Protein AF-A0A957T5W6-F1 (afdb_monomer)

Structure (mmCIF, N/CA/C/O backbone):
data_AF-A0A957T5W6-F1
#
_entry.id   AF-A0A957T5W6-F1
#
loop_
_atom_site.group_PDB
_atom_site.id
_atom_site.type_symbol
_atom_site.label_atom_id
_atom_site.label_alt_id
_atom_site.label_comp_id
_atom_site.label_asym_id
_atom_site.label_entity_id
_atom_site.label_seq_id
_atom_site.pdbx_PDB_ins_code
_atom_site.Cartn_x
_atom_site.Cartn_y
_atom_site.Cartn_z
_atom_site.occupancy
_atom_site.B_iso_or_equiv
_atom_site.auth_seq_id
_atom_site.auth_comp_id
_atom_site.auth_asym_id
_atom_site.auth_atom_id
_atom_site.pdbx_PDB_model_num
ATOM 1 N N . MET A 1 1 ? -19.250 -5.769 5.916 1.00 87.31 1 MET A N 1
ATOM 2 C CA . MET A 1 1 ? -19.362 -4.609 5.002 1.00 87.31 1 MET A CA 1
ATOM 3 C C . MET A 1 1 ? -17.951 -4.156 4.681 1.00 87.31 1 MET A C 1
ATOM 5 O O . MET A 1 1 ? -17.156 -4.103 5.608 1.00 87.31 1 MET A O 1
ATOM 9 N N . HIS A 1 2 ? -17.637 -3.877 3.416 1.00 91.25 2 HIS A N 1
ATOM 10 C CA . HIS A 1 2 ? -16.308 -3.427 2.985 1.00 91.25 2 HIS A CA 1
ATOM 11 C C . HIS A 1 2 ? -16.424 -2.074 2.282 1.00 91.25 2 HIS A C 1
ATOM 13 O O . HIS A 1 2 ? -17.401 -1.833 1.573 1.00 91.25 2 HIS A O 1
ATOM 19 N N . LEU A 1 3 ? -15.448 -1.200 2.512 1.00 92.06 3 LEU A N 1
ATOM 20 C CA . LEU A 1 3 ? -15.381 0.155 1.972 1.00 92.06 3 LEU A CA 1
ATOM 21 C C . LEU A 1 3 ? -14.063 0.300 1.208 1.00 92.06 3 LEU A C 1
ATOM 23 O O . LEU A 1 3 ? -13.008 0.009 1.764 1.00 92.06 3 LEU A O 1
ATO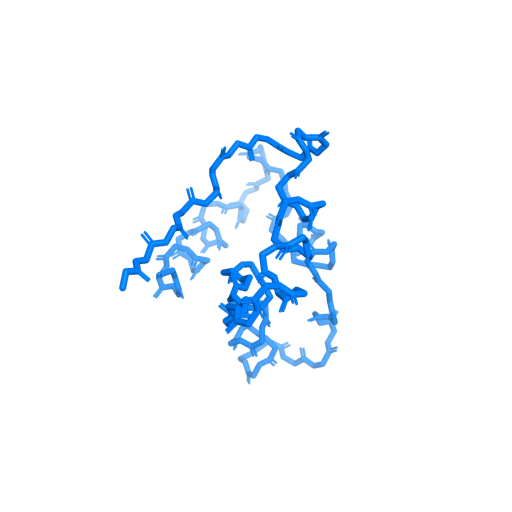M 27 N N . GLY A 1 4 ? -14.134 0.738 -0.048 1.00 92.69 4 GLY A N 1
ATOM 28 C CA . GLY A 1 4 ? -12.962 1.021 -0.875 1.00 92.69 4 GLY A CA 1
ATOM 29 C C . GLY A 1 4 ? -12.773 2.524 -1.047 1.00 92.69 4 GLY A C 1
ATOM 30 O O . GLY A 1 4 ? -13.685 3.209 -1.511 1.00 92.69 4 GLY A O 1
ATOM 31 N N . PHE A 1 5 ? -11.593 3.036 -0.694 1.00 90.88 5 PHE A N 1
ATOM 32 C CA . PHE A 1 5 ? -11.219 4.431 -0.928 1.00 90.88 5 PHE A CA 1
ATOM 33 C C . PHE A 1 5 ? -10.318 4.519 -2.154 1.00 90.88 5 PHE A C 1
ATOM 35 O O . PHE A 1 5 ? -9.177 4.071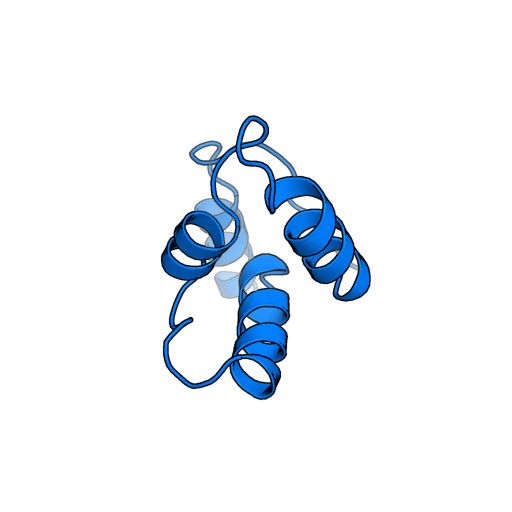 -2.118 1.00 90.88 5 PHE A O 1
ATOM 42 N N . MET A 1 6 ? -10.812 5.138 -3.225 1.00 89.88 6 MET A N 1
ATOM 43 C CA . MET A 1 6 ? -10.060 5.340 -4.464 1.00 89.88 6 MET A CA 1
ATOM 44 C C . MET A 1 6 ? -9.924 6.828 -4.775 1.00 89.88 6 MET A C 1
ATOM 46 O O . MET A 1 6 ? -10.818 7.622 -4.482 1.00 89.88 6 MET A O 1
ATOM 50 N N . GLY A 1 7 ? -8.795 7.210 -5.367 1.00 87.44 7 GLY A N 1
ATOM 51 C CA . GLY A 1 7 ? -8.518 8.584 -5.780 1.00 87.44 7 GLY A CA 1
ATOM 52 C C . GLY A 1 7 ? -7.043 8.951 -5.652 1.00 87.44 7 GLY A C 1
ATOM 53 O O . GLY A 1 7 ? -6.264 8.235 -5.027 1.00 87.44 7 GLY A O 1
ATOM 54 N N . MET A 1 8 ? -6.659 10.089 -6.226 1.00 87.44 8 MET A N 1
ATOM 55 C CA . MET A 1 8 ? -5.264 10.546 -6.279 1.00 87.44 8 MET A CA 1
ATOM 56 C C . MET A 1 8 ? -4.668 10.841 -4.892 1.00 87.44 8 MET A C 1
ATOM 58 O O . MET A 1 8 ? -5.376 10.937 -3.883 1.00 87.44 8 MET A O 1
ATOM 62 N N . ALA A 1 9 ? -3.344 10.971 -4.810 1.00 82.69 9 ALA A N 1
ATOM 63 C CA . ALA A 1 9 ? -2.681 11.454 -3.601 1.00 82.69 9 ALA A CA 1
ATOM 64 C C . ALA A 1 9 ? -3.266 12.816 -3.166 1.00 82.69 9 ALA A C 1
ATOM 66 O O . ALA A 1 9 ? -3.601 13.655 -3.999 1.00 82.69 9 ALA A O 1
ATOM 67 N N . GLY A 1 10 ? -3.442 13.017 -1.856 1.00 87.31 10 GLY A N 1
ATOM 68 C CA . GLY A 1 10 ? -3.963 14.272 -1.294 1.00 87.31 10 GLY A CA 1
ATOM 69 C C . GLY A 1 10 ? -5.491 14.415 -1.222 1.00 87.31 10 GLY A C 1
ATOM 70 O O . GLY A 1 10 ? -5.964 15.319 -0.545 1.00 87.31 10 GLY A O 1
ATOM 71 N N . VAL A 1 11 ? -6.290 13.511 -1.806 1.00 92.88 11 VAL A N 1
ATOM 72 C CA . VAL A 1 11 ? -7.773 13.609 -1.756 1.00 92.88 11 VAL A CA 1
ATOM 73 C C . VAL A 1 11 ? -8.405 13.194 -0.413 1.00 92.88 11 VAL A C 1
ATOM 75 O O . VAL A 1 11 ? -9.624 13.137 -0.294 1.00 92.88 11 VAL A O 1
ATOM 78 N N . GLY A 1 12 ? -7.593 12.878 0.603 1.00 92.94 12 GLY A N 1
ATOM 79 C CA . GLY A 1 12 ? -8.073 12.566 1.956 1.00 92.94 12 GLY A CA 1
ATOM 80 C C . GLY A 1 12 ? -8.421 11.097 2.230 1.00 92.94 12 GLY A C 1
ATOM 81 O O . GLY A 1 12 ? -9.095 10.816 3.216 1.00 92.94 12 GLY A O 1
ATOM 82 N N . LYS A 1 13 ? -7.957 10.145 1.406 1.00 93.94 13 LYS A N 1
ATOM 83 C CA . LYS A 1 13 ? -8.190 8.700 1.627 1.00 93.94 13 LYS A CA 1
ATOM 84 C C . LYS A 1 13 ? -7.722 8.237 3.012 1.00 93.94 13 LYS A C 1
ATOM 86 O O . LYS A 1 13 ? -8.502 7.636 3.739 1.00 93.94 13 LYS A O 1
ATOM 91 N N . SER A 1 14 ? -6.485 8.571 3.391 1.00 90.75 14 SER A N 1
ATOM 92 C CA . SER A 1 14 ? -5.909 8.190 4.689 1.00 90.75 14 SER A CA 1
ATOM 93 C C . SER A 1 14 ? -6.671 8.812 5.859 1.00 90.75 14 SER A C 1
ATOM 95 O O . SER A 1 14 ? -6.957 8.125 6.830 1.00 90.75 14 SER A O 1
ATOM 97 N N . TYR A 1 15 ? -7.101 10.072 5.719 1.00 94.44 15 TYR A N 1
ATOM 98 C CA . TYR A 1 15 ? -7.925 10.745 6.726 1.00 94.44 15 TYR A CA 1
ATOM 99 C C . TYR A 1 15 ? -9.229 9.981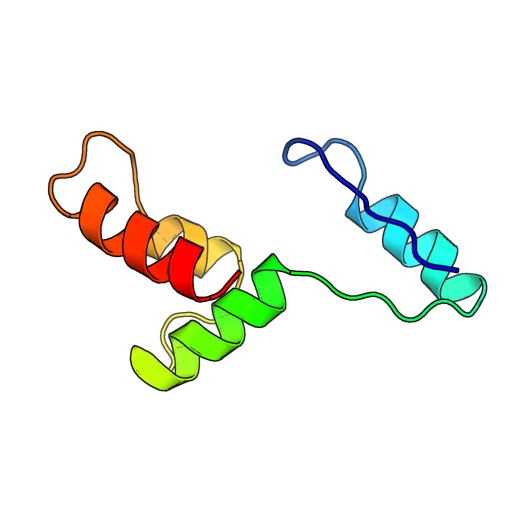 6.990 1.00 94.44 15 TYR A C 1
ATOM 101 O O . TYR A 1 15 ? -9.570 9.702 8.138 1.00 94.44 15 TYR A O 1
ATOM 109 N N . TRP A 1 16 ? -9.954 9.604 5.932 1.00 94.31 16 TRP A N 1
ATOM 110 C CA . TRP A 1 16 ? -11.189 8.840 6.093 1.00 94.31 16 TRP A CA 1
ATOM 111 C C . TRP A 1 16 ? -10.933 7.426 6.606 1.00 94.31 16 TRP A C 1
ATOM 113 O O . TRP A 1 16 ? -11.669 6.980 7.482 1.00 94.31 16 TRP A O 1
ATOM 123 N N . ALA A 1 17 ? -9.882 6.750 6.137 1.00 93.44 17 ALA A N 1
ATOM 124 C CA . ALA A 1 17 ? -9.490 5.445 6.663 1.00 93.44 17 ALA A CA 1
ATOM 125 C C . ALA A 1 17 ? -9.286 5.500 8.189 1.00 93.44 17 ALA A C 1
ATOM 127 O O . ALA A 1 17 ? -9.909 4.721 8.904 1.00 93.44 17 ALA A O 1
ATOM 128 N N . GLU A 1 18 ? -8.541 6.483 8.704 1.00 93.62 18 GLU A N 1
ATOM 129 C CA . GLU A 1 18 ? -8.351 6.682 10.148 1.00 93.62 18 GLU A CA 1
ATOM 130 C C . GLU A 1 18 ? -9.666 6.940 10.897 1.00 93.62 18 GLU A C 1
ATOM 132 O O . GLU A 1 18 ? -9.899 6.354 11.953 1.00 93.62 18 GLU A O 1
ATOM 137 N N . ARG A 1 19 ? -10.568 7.771 10.351 1.00 96.00 19 ARG A N 1
ATOM 138 C CA . ARG A 1 19 ? -11.898 7.995 10.955 1.00 96.00 19 ARG A CA 1
ATOM 139 C C . ARG A 1 19 ? -12.710 6.699 11.056 1.00 96.00 19 ARG A C 1
ATOM 141 O O . ARG A 1 19 ? -13.405 6.487 12.046 1.00 96.00 19 ARG A O 1
ATOM 148 N N . PHE A 1 20 ? -12.637 5.830 10.048 1.00 94.75 20 PHE A N 1
ATOM 149 C CA . PHE A 1 20 ? -13.305 4.527 10.094 1.00 94.75 20 PHE A CA 1
ATOM 150 C C . PHE A 1 20 ? -12.602 3.550 11.041 1.00 94.75 20 PHE A C 1
ATOM 152 O O . PHE A 1 20 ? -13.286 2.772 11.708 1.00 94.75 20 PHE A O 1
ATOM 159 N N . ALA A 1 21 ? -11.275 3.620 11.167 1.00 95.12 21 ALA A N 1
ATOM 160 C CA . ALA A 1 21 ? -10.528 2.844 12.153 1.00 95.12 21 ALA A CA 1
ATOM 161 C C . ALA A 1 21 ? -11.003 3.144 13.583 1.00 95.12 21 ALA A C 1
ATOM 163 O O . ALA A 1 21 ? -11.282 2.225 14.351 1.00 95.12 21 ALA A O 1
ATOM 164 N N . GLU A 1 22 ? -11.192 4.426 13.915 1.00 96.19 22 GLU A N 1
ATOM 165 C CA . GLU A 1 22 ? -11.752 4.860 15.205 1.00 96.19 22 GLU A CA 1
ATOM 166 C C . GLU A 1 22 ? -13.172 4.326 15.450 1.00 96.19 22 GLU A C 1
ATOM 168 O O . GLU A 1 22 ? -13.561 4.088 16.592 1.00 96.19 22 GLU A O 1
ATOM 173 N N . ALA A 1 23 ? -13.938 4.091 14.382 1.00 94.94 23 ALA A N 1
ATOM 174 C CA . ALA A 1 23 ? -15.267 3.489 14.439 1.00 94.94 23 ALA A CA 1
ATOM 175 C C . ALA A 1 23 ? -15.249 1.945 14.496 1.00 94.94 23 ALA A C 1
ATOM 177 O O . ALA A 1 23 ? -16.310 1.320 14.457 1.00 94.94 23 ALA A O 1
ATOM 178 N N . GLY A 1 24 ? -14.069 1.320 14.589 1.00 96.38 24 GLY A N 1
ATOM 179 C CA . GLY A 1 24 ? -13.899 -0.128 14.728 1.00 96.38 24 GLY A CA 1
ATOM 180 C C . GLY A 1 24 ? -13.672 -0.887 13.419 1.00 96.38 24 GLY A C 1
ATOM 181 O O . GLY A 1 24 ? -13.731 -2.117 13.419 1.00 96.38 24 GLY A O 1
ATOM 182 N N . PHE A 1 25 ? -13.414 -0.197 12.304 1.00 96.06 25 PHE A N 1
ATOM 183 C CA . PHE A 1 25 ? -13.013 -0.860 11.062 1.00 96.06 25 PHE A CA 1
ATOM 184 C C . PHE A 1 25 ? -11.531 -1.242 11.093 1.00 96.06 25 PHE A C 1
ATOM 186 O O . PHE A 1 25 ? -10.688 -0.523 11.622 1.00 96.06 25 PHE A O 1
ATOM 193 N N . THR A 1 26 ? -11.192 -2.362 10.463 1.00 94.19 26 THR A N 1
ATOM 194 C CA . THR A 1 26 ? -9.798 -2.687 10.147 1.00 94.19 26 THR A CA 1
ATOM 195 C C . THR A 1 26 ? -9.412 -1.997 8.842 1.00 94.19 26 THR A C 1
ATOM 197 O O . THR A 1 26 ? -10.094 -2.167 7.829 1.00 94.19 26 THR A O 1
ATOM 200 N N . CYS A 1 27 ? -8.329 -1.221 8.861 1.00 92.19 27 CYS A N 1
ATOM 201 C CA . CYS A 1 27 ? -7.811 -0.542 7.678 1.00 92.19 27 CYS A CA 1
ATOM 202 C C . CYS A 1 27 ? -6.755 -1.392 6.977 1.00 92.19 27 CYS A C 1
ATOM 204 O O . CYS A 1 27 ? -5.827 -1.891 7.610 1.00 92.19 27 CYS A O 1
ATOM 206 N N . PHE A 1 28 ? -6.891 -1.501 5.658 1.00 89.12 28 PHE A N 1
ATOM 207 C CA . PHE A 1 28 ? -5.913 -2.116 4.774 1.00 89.12 28 PHE A CA 1
ATO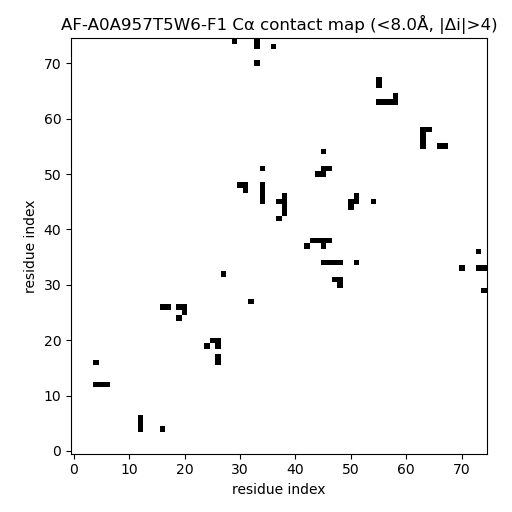M 208 C C . PHE A 1 28 ? -5.462 -1.062 3.765 1.00 89.12 28 PHE A C 1
ATOM 210 O O . PHE A 1 28 ? -6.296 -0.444 3.103 1.00 89.12 28 PHE A O 1
ATOM 217 N N . HIS A 1 29 ? -4.153 -0.857 3.661 1.00 87.50 29 HIS A N 1
ATOM 218 C CA . HIS A 1 29 ? -3.544 0.011 2.660 1.00 87.50 29 HIS A CA 1
ATOM 219 C C . HIS A 1 29 ? -2.898 -0.881 1.601 1.00 87.50 29 HIS A C 1
ATOM 221 O O . HIS A 1 29 ? -1.879 -1.511 1.873 1.00 87.50 29 HIS A O 1
ATOM 227 N N . CYS A 1 30 ? -3.511 -0.975 0.416 1.00 84.19 30 CYS A N 1
ATOM 228 C CA . CYS A 1 30 ? -3.043 -1.870 -0.648 1.00 84.19 30 CYS A CA 1
ATOM 229 C C . CYS A 1 30 ? -1.582 -1.592 -1.021 1.00 84.19 30 CYS A C 1
ATOM 231 O O . CYS A 1 30 ? -0.786 -2.521 -1.106 1.00 84.19 30 CYS A O 1
ATOM 233 N N . ASP A 1 31 ? -1.212 -0.314 -1.123 1.00 82.19 31 ASP A N 1
ATOM 234 C CA . ASP A 1 31 ? 0.156 0.090 -1.450 1.00 82.19 31 ASP A CA 1
ATOM 235 C C . ASP A 1 31 ? 1.182 -0.390 -0.411 1.00 82.19 31 ASP A C 1
ATOM 237 O O . ASP A 1 31 ? 2.270 -0.831 -0.777 1.00 82.19 31 ASP A O 1
ATOM 241 N N . ASP A 1 32 ? 0.833 -0.368 0.880 1.00 84.38 32 ASP A N 1
ATOM 242 C CA . ASP A 1 32 ? 1.721 -0.850 1.944 1.00 84.38 32 ASP A CA 1
ATOM 243 C C . ASP A 1 32 ? 1.882 -2.375 1.891 1.00 84.38 32 ASP A C 1
ATOM 245 O O . ASP A 1 32 ? 2.975 -2.900 2.121 1.00 84.38 32 ASP A O 1
ATOM 249 N N . ILE A 1 33 ? 0.806 -3.094 1.554 1.00 86.38 33 ILE A N 1
ATOM 250 C CA . ILE A 1 33 ? 0.827 -4.551 1.384 1.00 86.38 33 ILE A CA 1
ATOM 251 C C . ILE A 1 33 ? 1.713 -4.918 0.190 1.00 86.38 33 ILE A C 1
ATOM 253 O O . ILE A 1 33 ? 2.628 -5.729 0.341 1.00 86.38 33 ILE A O 1
ATOM 257 N N . ILE A 1 34 ? 1.524 -4.270 -0.961 1.00 85.44 34 ILE A N 1
ATOM 258 C CA . ILE A 1 34 ? 2.347 -4.495 -2.157 1.00 85.44 34 ILE A CA 1
ATOM 259 C C . ILE A 1 34 ? 3.815 -4.151 -1.874 1.00 85.44 34 ILE A C 1
ATOM 261 O O . ILE A 1 34 ? 4.706 -4.947 -2.183 1.00 85.44 34 ILE A O 1
ATOM 265 N N . ALA A 1 35 ? 4.087 -3.023 -1.208 1.00 83.00 35 ALA A N 1
ATOM 266 C CA . ALA A 1 35 ? 5.438 -2.658 -0.788 1.00 83.00 35 ALA A CA 1
ATOM 267 C C . ALA A 1 35 ? 6.071 -3.740 0.104 1.00 83.00 35 ALA A C 1
ATOM 269 O O . ALA A 1 35 ? 7.250 -4.052 -0.053 1.00 83.00 35 ALA A O 1
ATOM 270 N N . SER A 1 36 ? 5.303 -4.351 1.013 1.00 82.31 36 SER A N 1
ATOM 271 C CA . SER A 1 36 ? 5.796 -5.436 1.871 1.00 82.31 36 SER A CA 1
ATOM 272 C C . SER A 1 36 ? 6.154 -6.707 1.088 1.00 82.31 36 SER A C 1
A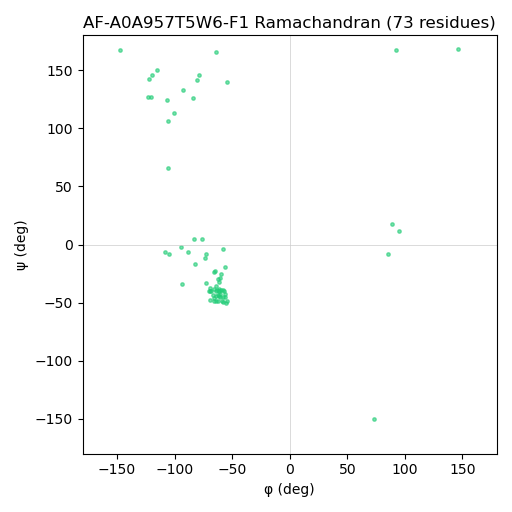TOM 274 O O . SER A 1 36 ? 7.181 -7.326 1.375 1.00 82.31 36 SER A O 1
ATOM 276 N N . HIS A 1 37 ? 5.379 -7.058 0.056 1.00 84.94 37 HIS A N 1
ATOM 277 C CA . HIS A 1 37 ? 5.695 -8.177 -0.834 1.00 84.94 37 HIS A CA 1
ATOM 278 C C . HIS A 1 37 ? 6.953 -7.893 -1.659 1.00 84.94 37 HIS A C 1
ATOM 280 O O . HIS A 1 37 ? 7.855 -8.728 -1.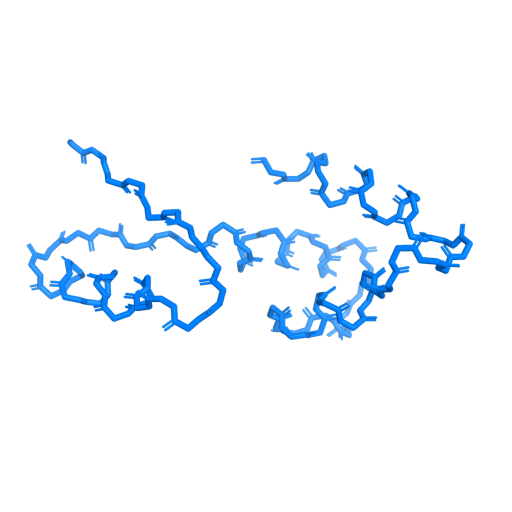732 1.00 84.94 37 HIS A O 1
ATOM 286 N N . LEU A 1 38 ? 7.073 -6.678 -2.198 1.00 81.25 38 LEU A N 1
ATOM 287 C CA . LEU A 1 38 ? 8.245 -6.269 -2.968 1.00 81.25 38 LEU A CA 1
ATOM 288 C C . 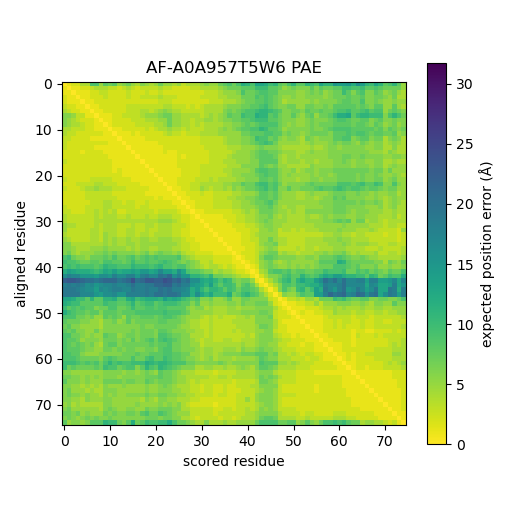LEU A 1 38 ? 9.526 -6.240 -2.131 1.00 81.25 38 LEU A C 1
ATOM 290 O O . LEU A 1 38 ? 10.568 -6.645 -2.639 1.00 81.25 38 LEU A O 1
ATOM 294 N N . ARG A 1 39 ? 9.468 -5.852 -0.849 1.00 78.50 39 ARG A N 1
ATOM 295 C CA . ARG A 1 39 ? 10.618 -5.955 0.077 1.00 78.50 39 ARG A CA 1
ATOM 296 C C . ARG A 1 39 ? 11.155 -7.372 0.176 1.00 78.50 39 ARG A C 1
ATOM 298 O O . ARG A 1 39 ? 12.368 -7.565 0.154 1.00 78.50 39 ARG A O 1
ATOM 305 N N . ALA A 1 40 ? 10.261 -8.352 0.305 1.00 76.31 40 ALA A N 1
ATOM 306 C CA . ALA A 1 40 ? 10.654 -9.748 0.441 1.00 76.31 40 ALA A CA 1
ATOM 307 C C . ALA A 1 40 ? 11.410 -10.251 -0.801 1.00 76.31 40 ALA A C 1
ATOM 309 O O . ALA A 1 40 ? 12.287 -11.102 -0.679 1.00 76.31 40 ALA A O 1
ATOM 310 N N . GLU A 1 41 ? 11.108 -9.700 -1.980 1.00 77.06 41 GLU A N 1
ATOM 311 C CA . GLU A 1 41 ? 11.738 -10.091 -3.243 1.00 77.06 41 GLU A CA 1
ATOM 312 C C . GLU A 1 41 ? 12.959 -9.249 -3.642 1.00 77.06 41 GLU A C 1
ATOM 314 O O . GLU A 1 41 ? 13.875 -9.770 -4.277 1.00 77.06 41 GLU A O 1
ATOM 319 N N . LEU A 1 42 ? 12.969 -7.950 -3.332 1.00 73.00 42 LEU A N 1
ATOM 320 C CA . LEU A 1 42 ? 13.969 -6.984 -3.810 1.00 73.00 42 LEU A CA 1
ATOM 321 C C . LEU A 1 42 ? 15.002 -6.585 -2.740 1.00 73.00 42 LEU A C 1
ATOM 323 O O . LEU A 1 42 ? 15.996 -5.936 -3.068 1.00 73.00 42 LEU A O 1
ATOM 327 N N . GLY A 1 43 ? 14.803 -6.994 -1.484 1.00 66.69 43 GLY A N 1
ATOM 328 C CA . GLY A 1 43 ? 15.653 -6.639 -0.345 1.00 66.69 43 GLY A CA 1
ATOM 329 C C . GLY A 1 43 ? 15.173 -5.391 0.408 1.00 66.69 43 GLY A C 1
ATOM 330 O O . GLY A 1 43 ? 14.311 -4.649 -0.060 1.00 66.69 43 GLY A O 1
ATOM 331 N N . GLU A 1 44 ? 15.740 -5.154 1.598 1.00 60.22 44 GLU A N 1
ATOM 332 C CA . GLU A 1 44 ? 15.292 -4.164 2.605 1.00 60.22 44 GLU A CA 1
ATOM 333 C C . GLU A 1 44 ? 15.226 -2.689 2.145 1.00 60.22 44 GLU A C 1
ATOM 335 O O . GLU A 1 44 ? 14.778 -1.839 2.908 1.00 60.22 44 GLU A O 1
ATOM 340 N N . ALA A 1 45 ? 15.631 -2.354 0.917 1.00 61.56 45 ALA A N 1
ATOM 341 C CA . ALA A 1 45 ? 15.700 -0.974 0.427 1.00 61.56 45 ALA A CA 1
ATOM 342 C C . ALA A 1 45 ? 14.331 -0.312 0.139 1.00 61.56 45 ALA A C 1
ATOM 344 O O . ALA 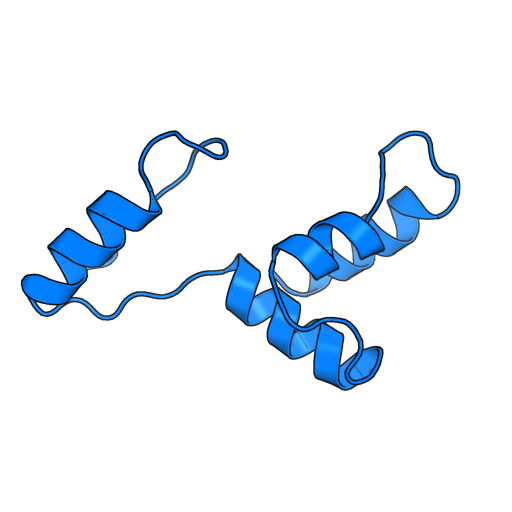A 1 45 ? 14.283 0.883 -0.128 1.00 61.56 45 ALA A O 1
ATOM 345 N N . LEU A 1 46 ? 13.223 -1.059 0.191 1.00 62.09 46 LEU A N 1
ATOM 346 C CA . LEU A 1 46 ? 11.872 -0.594 -0.163 1.00 62.09 46 LEU A CA 1
ATOM 347 C C . LEU A 1 46 ? 10.989 -0.369 1.078 1.00 62.09 46 LEU A C 1
ATOM 349 O O . LEU A 1 46 ? 10.034 -1.102 1.294 1.00 62.09 46 LEU A O 1
ATOM 353 N N . VAL A 1 47 ? 11.297 0.602 1.940 1.00 60.75 47 VAL A N 1
ATOM 354 C CA . VAL A 1 47 ? 10.732 0.712 3.308 1.00 60.75 47 VAL A CA 1
ATOM 355 C C . VAL A 1 47 ? 9.348 1.380 3.371 1.00 60.75 47 VAL A C 1
ATOM 357 O O . VAL A 1 47 ? 8.621 1.214 4.356 1.00 60.75 47 VAL A O 1
ATOM 360 N N . THR A 1 48 ? 8.921 2.088 2.329 1.00 70.62 48 THR A N 1
ATOM 361 C CA . THR A 1 48 ? 7.693 2.898 2.321 1.00 70.62 48 THR A CA 1
ATOM 362 C C . THR A 1 48 ? 7.024 2.932 0.943 1.00 70.62 48 THR A C 1
ATOM 364 O O . THR A 1 48 ? 7.632 2.573 -0.064 1.00 70.62 48 THR A O 1
ATOM 367 N N . VAL A 1 49 ? 5.775 3.412 0.873 1.00 73.25 49 VAL A N 1
ATOM 368 C CA . VAL A 1 49 ? 5.110 3.711 -0.412 1.00 73.25 49 VAL A CA 1
ATOM 369 C C . VAL A 1 49 ? 5.868 4.762 -1.236 1.00 73.25 49 VAL A C 1
ATOM 371 O O . VAL A 1 49 ? 5.780 4.779 -2.459 1.00 73.25 49 VAL A O 1
ATOM 374 N N . HIS A 1 50 ? 6.643 5.629 -0.577 1.00 77.38 50 HIS A N 1
ATOM 375 C CA . HIS A 1 50 ? 7.502 6.589 -1.261 1.00 77.38 50 HIS A CA 1
ATOM 376 C C . HIS A 1 50 ? 8.659 5.875 -1.963 1.00 77.38 50 HIS A C 1
ATOM 378 O O . HIS A 1 50 ? 8.871 6.087 -3.152 1.00 77.38 50 HIS A O 1
ATOM 384 N N . ASP A 1 51 ? 9.332 4.960 -1.262 1.00 79.25 51 ASP A N 1
ATOM 385 C CA . ASP A 1 51 ? 10.407 4.147 -1.844 1.00 79.25 51 ASP A CA 1
ATOM 386 C C . ASP A 1 51 ? 9.883 3.274 -2.993 1.00 79.25 51 ASP A C 1
ATOM 388 O O . ASP A 1 51 ? 10.594 3.016 -3.961 1.00 79.25 51 ASP A O 1
ATOM 392 N N . LEU A 1 52 ? 8.620 2.835 -2.907 1.00 81.62 52 LEU A N 1
ATOM 393 C CA . LEU A 1 52 ? 7.946 2.115 -3.984 1.00 81.62 52 LEU A CA 1
ATOM 394 C C . LEU A 1 52 ? 7.777 2.983 -5.235 1.00 81.62 52 LEU A C 1
ATOM 396 O O . LEU A 1 52 ? 8.046 2.514 -6.340 1.00 81.62 52 LEU A O 1
ATOM 400 N N . GLY A 1 53 ? 7.370 4.242 -5.063 1.00 85.25 53 GLY A N 1
ATOM 401 C CA . GLY A 1 53 ? 7.305 5.216 -6.150 1.00 85.25 53 GLY A CA 1
ATOM 402 C C . GLY A 1 53 ? 8.680 5.495 -6.761 1.00 85.25 53 GLY A C 1
ATOM 403 O O . GLY A 1 53 ? 8.817 5.486 -7.983 1.00 85.25 53 GLY A O 1
ATOM 404 N N . ASP A 1 54 ? 9.706 5.661 -5.925 1.00 86.50 54 ASP A N 1
ATOM 405 C CA . ASP A 1 54 ? 11.087 5.881 -6.372 1.00 86.50 54 ASP A CA 1
ATOM 406 C C . ASP A 1 54 ? 11.644 4.670 -7.137 1.00 86.50 54 ASP A C 1
ATOM 408 O O . ASP A 1 54 ? 12.306 4.826 -8.165 1.00 86.50 54 ASP A O 1
ATOM 412 N N . TRP A 1 55 ? 11.346 3.452 -6.673 1.00 86.31 55 TRP A N 1
ATOM 413 C CA . TRP A 1 55 ? 11.697 2.221 -7.376 1.00 86.31 55 TRP A CA 1
ATOM 414 C C . TRP A 1 55 ? 10.976 2.114 -8.717 1.00 86.31 55 TRP A C 1
ATOM 416 O O . TRP A 1 55 ? 11.635 1.831 -9.719 1.00 86.31 55 TRP A O 1
ATOM 426 N N . MET A 1 56 ? 9.657 2.345 -8.742 1.00 88.44 56 MET A N 1
ATOM 427 C CA . MET A 1 56 ? 8.826 2.254 -9.945 1.00 88.44 56 MET A CA 1
ATOM 428 C C . MET A 1 56 ? 9.277 3.255 -11.010 1.00 88.44 56 MET A C 1
ATOM 430 O O . MET A 1 56 ? 9.360 2.908 -12.188 1.00 88.44 56 MET A O 1
ATOM 434 N N . GLY A 1 57 ? 9.640 4.465 -10.586 1.00 90.38 57 GLY A N 1
ATOM 435 C CA . GLY A 1 57 ? 10.137 5.505 -11.468 1.00 90.38 57 GLY A CA 1
ATOM 436 C C . GLY A 1 57 ? 9.033 6.121 -12.324 1.00 90.38 57 GLY A C 1
ATOM 437 O O . GLY A 1 57 ? 7.876 6.222 -11.916 1.00 90.38 57 GLY A O 1
ATOM 438 N N . PHE A 1 58 ? 9.396 6.583 -13.519 1.00 92.12 58 PHE A N 1
ATOM 439 C CA . PHE A 1 58 ? 8.484 7.332 -14.388 1.00 92.12 58 PHE A CA 1
ATOM 440 C C . PHE A 1 58 ? 8.175 6.587 -15.692 1.00 92.12 58 PHE A C 1
ATOM 442 O O . PHE A 1 58 ? 9.075 5.953 -16.236 1.00 92.12 58 PHE A O 1
ATOM 449 N N . PRO A 1 59 ? 6.984 6.781 -16.298 1.00 93.06 59 PRO A N 1
ATOM 450 C CA . PRO A 1 59 ? 6.556 6.057 -17.505 1.00 93.06 59 PRO A CA 1
ATOM 451 C C . PRO A 1 59 ? 7.474 6.144 -18.733 1.00 93.06 59 PRO A C 1
ATOM 453 O O . PRO A 1 59 ? 7.357 5.346 -19.655 1.00 93.06 59 PRO A O 1
ATOM 456 N N . HIS A 1 60 ? 8.361 7.138 -18.787 1.00 92.44 60 HIS A N 1
ATOM 457 C CA . HIS A 1 60 ? 9.308 7.322 -19.890 1.00 92.44 60 HIS A CA 1
ATOM 458 C C . HIS A 1 60 ? 10.629 6.562 -19.691 1.00 92.44 60 HIS A C 1
ATOM 460 O O . HIS A 1 60 ? 11.487 6.589 -20.573 1.00 92.44 60 HIS A O 1
ATOM 466 N N . GLN A 1 61 ? 10.830 5.944 -18.526 1.00 95.56 61 GLN A N 1
ATOM 467 C CA . GLN A 1 61 ? 12.023 5.167 -18.228 1.00 95.56 61 GLN A CA 1
ATOM 468 C C . GLN A 1 61 ? 11.905 3.767 -18.852 1.00 95.56 61 GLN A C 1
ATOM 470 O O . GLN A 1 61 ? 10.819 3.188 -18.867 1.00 95.56 61 GLN A O 1
ATOM 475 N N . PRO A 1 62 ? 13.004 3.212 -19.391 1.00 92.69 62 PRO A N 1
ATOM 476 C CA . PRO A 1 62 ? 12.967 1.970 -20.164 1.00 92.69 62 PRO A CA 1
ATOM 477 C C . PRO A 1 62 ? 12.579 0.735 -19.340 1.00 92.69 62 PRO A C 1
ATOM 479 O O . PRO A 1 62 ? 12.086 -0.231 -19.907 1.00 92.69 62 PRO A O 1
ATOM 482 N N . ASP A 1 63 ? 12.786 0.765 -18.024 1.00 92.50 63 ASP A N 1
ATOM 483 C CA . ASP A 1 63 ? 12.462 -0.312 -17.085 1.00 92.50 63 ASP A CA 1
ATOM 484 C C . ASP A 1 63 ? 11.084 -0.146 -16.418 1.00 92.50 63 ASP A C 1
ATOM 486 O O . ASP A 1 63 ? 10.667 -1.014 -15.651 1.00 92.50 63 ASP A O 1
ATOM 490 N N . PHE A 1 64 ? 10.355 0.937 -16.714 1.00 92.81 64 PHE A N 1
ATOM 491 C CA . PHE A 1 64 ? 9.056 1.218 -16.099 1.00 92.81 64 PHE A CA 1
ATOM 492 C C . PHE A 1 64 ? 8.032 0.119 -16.390 1.00 92.81 64 PHE A C 1
ATOM 494 O O . PHE A 1 64 ? 7.364 -0.339 -15.472 1.00 92.81 64 PHE A O 1
ATOM 501 N N . ALA A 1 65 ? 7.932 -0.339 -17.641 1.00 93.19 65 ALA A N 1
ATOM 502 C CA . ALA A 1 65 ? 6.937 -1.337 -18.037 1.00 93.19 65 ALA A CA 1
ATOM 503 C C . ALA A 1 65 ? 7.109 -2.669 -17.282 1.00 93.19 65 ALA A C 1
ATOM 505 O O . ALA A 1 65 ? 6.127 -3.268 -16.847 1.00 93.19 65 ALA A O 1
ATOM 506 N N . ASP A 1 66 ? 8.354 -3.104 -17.069 1.00 92.94 66 ASP A N 1
ATOM 507 C CA . ASP A 1 66 ? 8.650 -4.335 -16.330 1.00 92.94 66 ASP A CA 1
ATOM 508 C C . ASP A 1 66 ? 8.331 -4.180 -14.834 1.00 92.94 66 ASP A C 1
ATOM 510 O O . ASP A 1 66 ? 7.782 -5.089 -14.204 1.00 92.94 66 ASP A O 1
ATOM 514 N N . LYS A 1 67 ? 8.641 -3.014 -14.253 1.00 90.81 67 LYS A N 1
ATOM 515 C CA . LYS A 1 67 ? 8.338 -2.703 -12.847 1.00 90.81 67 LYS A CA 1
ATOM 516 C C . LYS A 1 67 ? 6.841 -2.532 -12.597 1.00 90.81 67 LYS A C 1
ATOM 518 O O . LYS A 1 67 ? 6.346 -3.023 -11.586 1.00 90.81 67 LYS A O 1
ATOM 523 N N . GLU A 1 68 ? 6.125 -1.888 -13.515 1.00 92.50 68 GLU A N 1
ATOM 524 C CA . GLU A 1 68 ? 4.667 -1.746 -13.487 1.00 92.50 68 GLU A CA 1
ATOM 525 C C . GLU A 1 68 ? 3.999 -3.121 -13.569 1.00 92.50 68 GLU A C 1
ATOM 527 O O . GLU A 1 68 ? 3.177 -3.449 -12.717 1.00 92.50 68 GLU A O 1
ATOM 532 N N . ALA A 1 69 ? 4.411 -3.972 -14.515 1.00 91.06 69 ALA A N 1
ATOM 533 C CA . ALA A 1 69 ? 3.896 -5.335 -14.623 1.00 91.06 69 ALA A CA 1
ATOM 534 C C . ALA A 1 69 ? 4.133 -6.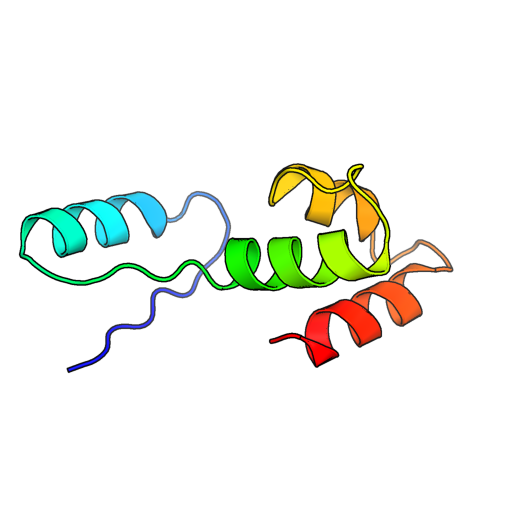146 -13.338 1.00 91.06 69 ALA A C 1
ATOM 536 O O . ALA A 1 69 ? 3.254 -6.890 -12.898 1.00 91.06 69 ALA A O 1
ATOM 537 N N . LYS A 1 70 ? 5.299 -5.973 -12.702 1.00 88.69 70 LYS A N 1
ATOM 538 C CA . LYS A 1 70 ? 5.593 -6.604 -11.413 1.00 88.69 70 LYS A CA 1
ATOM 539 C C . LYS A 1 70 ? 4.698 -6.069 -10.292 1.00 88.69 70 LYS A C 1
ATOM 541 O O . LYS A 1 70 ? 4.150 -6.871 -9.544 1.00 88.69 70 LYS A O 1
ATOM 546 N N . TYR A 1 71 ? 4.520 -4.753 -10.185 1.00 87.81 71 TYR A N 1
ATOM 547 C CA . TYR A 1 71 ? 3.622 -4.145 -9.197 1.00 87.81 71 TYR A CA 1
ATOM 548 C C . TYR A 1 71 ? 2.181 -4.644 -9.364 1.00 87.81 71 TYR A C 1
ATOM 550 O O . TYR A 1 71 ? 1.593 -5.122 -8.401 1.00 87.81 71 TYR A O 1
ATOM 558 N N . LEU A 1 72 ? 1.656 -4.635 -10.593 1.00 88.31 72 LEU A N 1
ATOM 559 C CA . LEU A 1 72 ? 0.294 -5.086 -10.901 1.00 88.31 72 LEU A CA 1
ATOM 560 C C . LEU A 1 72 ? 0.076 -6.582 -10.644 1.00 88.31 72 LEU A C 1
ATOM 562 O O . LEU A 1 72 ? -1.053 -7.009 -10.441 1.00 88.31 72 LEU A O 1
ATOM 566 N N . SER A 1 73 ? 1.134 -7.397 -10.644 1.00 88.50 73 SER A N 1
ATOM 567 C CA . SER A 1 73 ? 1.023 -8.819 -10.289 1.00 88.50 73 SER A CA 1
ATOM 568 C C . SER A 1 73 ? 0.822 -9.075 -8.788 1.00 88.50 73 SER A C 1
ATOM 570 O O . SER A 1 73 ? 0.528 -10.207 -8.405 1.00 88.50 73 SER A O 1
ATOM 572 N N . LEU A 1 74 ? 1.008 -8.046 -7.953 1.00 84.19 74 LEU A N 1
ATOM 573 C CA . LEU A 1 74 ? 0.917 -8.106 -6.491 1.00 84.19 74 LEU A CA 1
ATOM 574 C C . LEU A 1 74 ? -0.329 -7.398 -5.927 1.00 84.19 74 LEU A C 1
ATOM 576 O O . LEU A 1 74 ? -0.543 -7.468 -4.715 1.00 84.19 74 LEU A O 1
ATOM 580 N N . GLU A 1 75 ? -1.104 -6.713 -6.775 1.00 80.00 75 GLU A N 1
ATOM 581 C CA . GLU A 1 75 ? -2.417 -6.126 -6.448 1.00 80.00 75 GLU A CA 1
ATOM 582 C C . GLU A 1 75 ? -3.508 -7.206 -6.344 1.00 80.00 75 GLU A C 1
ATOM 584 O O . GLU A 1 75 ? -4.302 -7.140 -5.374 1.00 80.00 75 GLU A O 1
#

Secondary structure (DSSP, 8-state):
--------TTSSHHHHHHHHHHTTPPP--HHHHHHHHHHHHH-TT--SHHHHHHHH--TTSTTHHHHHHHHHT--

Radius of gyration: 14.24 Å; Cα contacts (8 Å, |Δi|>4): 42; chains: 1; bounding box: 35×24×35 Å

Foldseek 3Di:
DDDDDDDDPPPCSVVVLVVVVVVVDDDDDLLVQLLVVVCVVPHPQSPDSVSLDVVLDDPVDPCNVVSVVSSVVSD

pLDDT: mean 86.48, std 8.82, range [60.22, 96.38]

Sequence (75 aa):
MHLGFMGMAGVGKSYWAERFAEAGFTCFHCDDIIASHLRAELGEALVTVHDLGDWMGFPHQPDFADKEAKYLSLE

Solvent-accessible surface area (backbone atoms only — not comparable to full-atom values): 4749 Å² total; per-residue (Å²): 139,88,85,86,83,84,78,66,90,89,76,47,57,67,61,51,45,51,59,40,36,77,73,72,46,86,80,81,57,67,60,57,53,37,30,54,54,48,23,76,75,73,39,85,82,37,82,41,62,64,41,43,47,64,69,43,58,50,90,86,44,92,62,17,67,63,43,48,55,54,53,65,74,58,111

Mean predicted aligned error: 5.23 Å